Protein AF-B6BJB4-F1 (afdb_monomer)

Radius of gyration: 29.35 Å; Cα contacts (8 Å, |Δi|>4): 36; chains: 1; bounding box: 60×22×79 Å

Secondary structure (DSSP, 8-state):
--HHHHHHHHHHHHHHHHHHHHHHHHHHHHHHHHHHHHHHHS-HHHHHHHHHHHHHHHHH--HHHHHHH-HHHHHHHHHHHHHTTSS-HHHHHHHHHHHHH-

Foldseek 3Di:
DDPVVVVVVVVVVVVVCVVVVVVVVVVVVVVVVVVVVCCVVCPVVNVVVVVVLVVLCVVLPPVVCCVVCPLVSSLVVLVVCCVVVVDDPVSNVSNNVVSVVD

Nearest PDB structures (foldseek):
  4a82-assembly1_A  TM=3.622E-01  e=2.392E+00  Homo sapiens

pLDDT: mean 79.61, std 9.2, range [53.88, 91.75]

Organism: Sulfurimonas gotlandica (strain DSM 19862 / JCM 16533 / GD1) (NCBI:txid929558)

Solvent-accessible surface area (backbone atoms only — not comparable to full-atom values): 5760 Å² total; per-residue (Å²): 131,62,69,71,60,52,54,53,51,50,53,51,50,52,51,48,52,52,53,50,50,51,51,49,53,54,50,50,53,52,50,51,54,51,49,55,51,48,47,68,78,54,39,68,65,59,56,52,50,52,53,50,50,51,52,50,37,60,73,75,57,42,68,68,55,39,72,72,61,31,66,69,54,48,50,53,51,51,50,54,32,40,76,71,64,78,39,53,75,67,57,47,52,54,48,52,54,52,62,73,72,103

Structure (mmCIF, N/CA/C/O backbone):
data_AF-B6BJB4-F1
#
_entry.id   AF-B6BJB4-F1
#
loop_
_atom_site.group_PDB
_atom_site.id
_atom_site.type_symbol
_atom_site.label_atom_id
_atom_site.label_alt_id
_atom_site.label_comp_id
_atom_site.label_asym_id
_atom_site.label_entity_id
_atom_site.label_seq_id
_atom_site.pdbx_PDB_ins_code
_atom_site.Cartn_x
_atom_site.Cartn_y
_atom_site.Cartn_z
_atom_site.occupancy
_atom_site.B_iso_or_equiv
_atom_site.auth_seq_id
_atom_site.auth_comp_id
_atom_site.auth_asym_id
_atom_site.auth_atom_id
_atom_site.pdbx_PDB_model_num
ATOM 1 N N . MET A 1 1 ? 37.658 -7.430 -52.807 1.00 53.88 1 MET A N 1
ATOM 2 C CA . MET A 1 1 ? 36.533 -6.757 -52.126 1.00 53.88 1 MET A CA 1
ATOM 3 C C . MET A 1 1 ? 36.670 -5.278 -52.407 1.00 53.88 1 MET A C 1
ATOM 5 O O . MET A 1 1 ? 37.774 -4.768 -52.280 1.00 53.88 1 MET A O 1
ATOM 9 N N . ASP A 1 2 ? 35.607 -4.651 -52.899 1.00 56.00 2 ASP A N 1
ATOM 10 C CA . ASP A 1 2 ? 35.621 -3.270 -53.385 1.00 56.00 2 ASP A CA 1
ATOM 11 C C . ASP A 1 2 ? 35.777 -2.299 -52.201 1.00 56.00 2 ASP A C 1
ATOM 13 O O . ASP A 1 2 ? 34.985 -2.348 -51.257 1.00 56.00 2 ASP A O 1
ATOM 17 N N . ALA A 1 3 ? 36.819 -1.463 -52.207 1.00 58.19 3 ALA A N 1
ATOM 18 C CA . ALA A 1 3 ? 37.151 -0.570 -51.089 1.00 58.19 3 ALA A CA 1
ATOM 19 C C . ALA A 1 3 ? 36.000 0.404 -50.774 1.00 58.19 3 ALA A C 1
ATOM 21 O O . ALA A 1 3 ? 35.708 0.680 -49.612 1.00 58.19 3 ALA A O 1
ATOM 22 N N . ASN A 1 4 ? 35.262 0.806 -51.813 1.00 62.12 4 ASN A N 1
ATOM 23 C CA . ASN A 1 4 ? 34.086 1.668 -51.704 1.00 62.12 4 ASN A CA 1
ATOM 24 C C . ASN A 1 4 ? 32.917 0.997 -50.962 1.00 62.12 4 ASN A C 1
ATOM 26 O O . ASN A 1 4 ? 32.121 1.674 -50.312 1.00 62.12 4 ASN A O 1
ATOM 30 N N . ALA A 1 5 ? 32.810 -0.334 -51.032 1.00 61.97 5 ALA A N 1
ATOM 31 C CA . ALA A 1 5 ? 31.776 -1.075 -50.318 1.00 61.97 5 ALA A CA 1
ATOM 32 C C . ALA A 1 5 ? 32.094 -1.185 -48.819 1.00 61.97 5 ALA A C 1
ATOM 34 O O . ALA A 1 5 ? 31.180 -1.135 -48.000 1.00 61.97 5 ALA A O 1
ATOM 35 N N . MET A 1 6 ? 33.375 -1.289 -48.444 1.00 65.38 6 MET A N 1
ATOM 36 C CA . MET A 1 6 ? 33.772 -1.302 -47.033 1.00 65.38 6 MET A CA 1
ATOM 37 C C . MET A 1 6 ? 33.578 0.063 -46.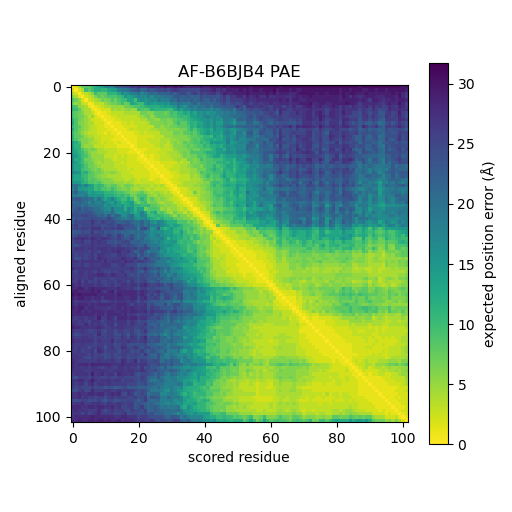367 1.00 65.38 6 MET A C 1
ATOM 39 O O . MET A 1 6 ? 32.991 0.113 -45.289 1.00 65.38 6 MET A O 1
ATOM 43 N N . ASP A 1 7 ? 33.962 1.166 -47.015 1.00 71.69 7 ASP A N 1
ATOM 44 C CA . ASP A 1 7 ? 33.753 2.518 -46.465 1.00 71.69 7 ASP A CA 1
ATOM 45 C C . ASP A 1 7 ? 32.268 2.857 -46.268 1.00 71.69 7 ASP A C 1
ATOM 47 O O . ASP A 1 7 ? 31.884 3.458 -45.260 1.00 71.69 7 ASP A O 1
ATOM 51 N N . ALA A 1 8 ? 31.401 2.423 -47.188 1.00 75.38 8 ALA A N 1
ATOM 52 C CA . ALA A 1 8 ? 29.957 2.592 -47.044 1.00 75.38 8 ALA A CA 1
ATOM 53 C C . ALA A 1 8 ? 29.404 1.836 -45.820 1.00 75.38 8 ALA A C 1
ATOM 55 O O . ALA A 1 8 ? 28.588 2.381 -45.073 1.00 75.38 8 ALA A O 1
ATOM 56 N N . VAL A 1 9 ? 29.882 0.610 -45.578 1.00 78.94 9 VAL A N 1
ATOM 57 C CA . VAL A 1 9 ? 29.488 -0.206 -44.418 1.00 78.94 9 VAL A CA 1
ATOM 58 C C . VAL A 1 9 ? 29.999 0.405 -43.111 1.00 78.94 9 VAL A C 1
ATOM 60 O O . VAL A 1 9 ? 29.244 0.483 -42.141 1.00 78.94 9 VAL A O 1
ATOM 63 N N . TYR A 1 10 ? 31.240 0.902 -43.079 1.00 81.88 10 TYR A N 1
ATOM 64 C CA . TYR A 1 10 ? 31.790 1.580 -41.901 1.00 81.88 10 TYR A CA 1
ATOM 65 C C . TYR A 1 10 ? 31.020 2.859 -41.560 1.00 81.88 10 TYR A C 1
ATOM 67 O O . TYR A 1 10 ? 30.646 3.056 -40.402 1.00 81.88 10 TYR A O 1
ATOM 75 N N . ASN A 1 11 ? 30.703 3.690 -42.554 1.00 84.12 11 ASN A N 1
ATOM 76 C CA . ASN A 1 11 ? 29.911 4.901 -42.339 1.00 84.12 11 ASN A CA 1
ATOM 77 C C . ASN A 1 11 ? 28.495 4.590 -41.833 1.00 84.12 11 ASN A C 1
ATOM 79 O O . ASN A 1 11 ? 28.004 5.260 -40.923 1.00 84.12 11 ASN A O 1
ATOM 83 N N . GLN A 1 12 ? 27.848 3.546 -42.360 1.00 80.69 12 GLN A N 1
ATOM 84 C CA . GLN A 1 12 ? 26.543 3.103 -41.864 1.00 80.69 12 GLN A CA 1
ATOM 85 C C . GLN A 1 12 ? 26.612 2.580 -40.426 1.00 80.69 12 GLN A C 1
ATOM 87 O O . GLN A 1 12 ? 25.744 2.909 -39.618 1.00 80.69 12 GLN A O 1
ATOM 92 N N . ALA A 1 13 ? 27.653 1.821 -40.078 1.00 84.62 13 ALA A N 1
ATOM 93 C CA . ALA A 1 13 ? 27.850 1.339 -38.716 1.00 84.62 13 ALA A CA 1
ATOM 94 C C . ALA A 1 13 ? 28.049 2.502 -37.731 1.00 84.62 13 ALA A C 1
ATOM 96 O O . ALA A 1 13 ? 27.401 2.540 -36.686 1.00 84.62 13 ALA A O 1
ATOM 97 N N . ILE A 1 14 ? 28.879 3.491 -38.079 1.00 86.38 14 ILE A N 1
ATOM 98 C CA . ILE A 1 14 ? 29.115 4.681 -37.247 1.00 86.38 14 ILE A CA 1
ATOM 99 C C . ILE A 1 14 ? 27.814 5.463 -37.032 1.00 86.38 14 ILE A C 1
ATOM 101 O O . ILE A 1 14 ? 27.495 5.824 -35.899 1.00 86.38 14 ILE A O 1
ATOM 105 N N . LEU A 1 15 ? 27.027 5.677 -38.091 1.00 86.50 15 LEU A N 1
ATOM 106 C CA . LEU A 1 15 ? 25.728 6.347 -37.996 1.00 86.50 15 LEU A CA 1
ATOM 107 C C . LEU A 1 15 ? 24.738 5.565 -37.126 1.00 86.50 15 LEU A C 1
ATOM 109 O O . LEU A 1 15 ? 24.024 6.168 -36.324 1.00 86.50 15 LEU A O 1
ATOM 113 N N . PHE A 1 16 ? 24.726 4.234 -37.230 1.00 87.44 16 PHE A N 1
ATOM 114 C CA . PHE A 1 16 ? 23.892 3.381 -36.388 1.00 87.44 16 PHE A CA 1
ATOM 115 C C . PHE A 1 16 ? 24.276 3.501 -34.910 1.00 87.44 16 PHE A C 1
ATOM 117 O O . PHE A 1 16 ? 23.406 3.728 -34.072 1.00 87.44 16 PHE A O 1
ATOM 124 N N . PHE A 1 17 ? 25.568 3.426 -34.579 1.00 86.94 17 PHE A N 1
ATOM 125 C CA . PHE A 1 17 ? 26.034 3.595 -33.200 1.00 86.94 17 PHE A CA 1
ATOM 126 C C . PHE A 1 17 ? 25.788 5.009 -32.665 1.00 86.94 17 PHE A C 1
ATOM 128 O O . PHE A 1 17 ? 25.434 5.157 -31.497 1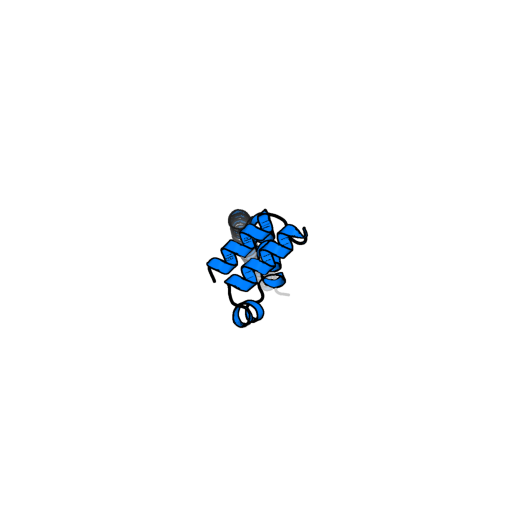.00 86.94 17 PHE A O 1
ATOM 135 N N . ALA A 1 18 ? 25.906 6.041 -33.502 1.00 88.38 18 ALA A N 1
ATOM 136 C CA . ALA A 1 18 ? 25.601 7.416 -33.115 1.00 88.38 18 ALA A CA 1
ATOM 137 C C . ALA A 1 18 ? 24.103 7.606 -32.815 1.00 88.38 18 ALA A C 1
ATOM 139 O O . ALA A 1 18 ? 23.739 8.185 -31.787 1.00 88.38 18 ALA A O 1
ATOM 140 N N . LEU A 1 19 ? 23.220 7.073 -33.665 1.00 87.19 19 LEU A N 1
ATOM 141 C CA . LEU A 1 19 ? 21.770 7.114 -33.451 1.00 87.19 19 LEU A CA 1
ATOM 142 C C . LEU A 1 19 ? 21.350 6.283 -32.237 1.00 87.19 19 LEU A C 1
ATOM 144 O O . LEU A 1 19 ? 20.559 6.736 -31.411 1.00 87.19 19 LEU A O 1
ATOM 148 N N . PHE A 1 20 ? 21.912 5.087 -32.087 1.00 87.19 20 PHE A N 1
ATOM 149 C CA . PHE A 1 20 ? 21.610 4.221 -30.956 1.00 87.19 20 PHE A CA 1
ATOM 150 C C . PHE A 1 20 ? 22.118 4.818 -29.639 1.00 87.19 20 PHE A C 1
ATOM 152 O O . PHE A 1 20 ? 21.388 4.857 -28.651 1.00 87.19 20 PHE A O 1
ATOM 159 N N . GLY A 1 21 ? 23.343 5.350 -29.628 1.00 87.88 21 GLY A N 1
ATOM 160 C CA . GLY A 1 21 ? 23.932 6.001 -28.462 1.00 87.88 21 GLY A CA 1
ATOM 161 C C . GLY A 1 21 ? 23.154 7.243 -28.031 1.00 87.88 21 GLY A C 1
ATOM 162 O O . GLY A 1 21 ? 22.873 7.411 -26.846 1.00 87.88 21 GLY A O 1
ATOM 163 N N . THR A 1 22 ? 22.731 8.084 -28.977 1.00 87.44 22 THR A N 1
ATOM 164 C CA . THR A 1 22 ? 21.917 9.272 -28.664 1.00 87.44 22 THR A CA 1
ATOM 165 C C . THR A 1 22 ? 20.536 8.895 -28.127 1.00 87.44 22 THR A C 1
ATOM 167 O O . THR A 1 22 ? 20.127 9.431 -27.096 1.00 87.44 22 THR A O 1
ATOM 170 N N . MET A 1 23 ? 19.856 7.920 -28.738 1.00 87.00 23 MET A N 1
ATOM 171 C CA . MET A 1 23 ? 18.595 7.364 -28.226 1.00 87.00 23 MET A CA 1
ATOM 172 C C . MET A 1 23 ? 18.750 6.791 -26.812 1.00 87.00 23 MET A C 1
ATOM 174 O O . MET A 1 23 ? 17.937 7.088 -25.936 1.00 87.00 23 MET A O 1
ATOM 178 N N . PHE A 1 24 ? 19.813 6.021 -26.561 1.00 87.69 24 PHE A N 1
ATOM 179 C CA . PHE A 1 24 ? 20.091 5.427 -25.254 1.00 87.69 24 PHE A CA 1
ATOM 180 C C . PHE A 1 24 ? 20.316 6.490 -24.176 1.00 87.69 24 PHE A C 1
ATOM 182 O O . PHE A 1 24 ? 19.734 6.405 -23.096 1.00 87.69 24 PHE A O 1
ATOM 189 N N . ILE A 1 25 ? 21.117 7.518 -24.469 1.00 86.25 25 ILE A N 1
ATOM 190 C CA . ILE A 1 25 ? 21.397 8.607 -23.526 1.00 86.25 25 ILE A CA 1
ATOM 191 C C . ILE A 1 25 ? 20.109 9.364 -23.188 1.00 86.25 25 ILE A C 1
ATOM 193 O O . ILE A 1 25 ? 19.806 9.576 -22.013 1.00 86.25 25 ILE A O 1
ATOM 197 N N . VAL A 1 26 ? 19.318 9.736 -24.198 1.00 84.06 26 VAL A N 1
ATOM 198 C CA . VAL A 1 26 ? 18.052 10.454 -23.993 1.00 84.06 26 VAL A CA 1
ATOM 199 C C . VAL A 1 26 ? 17.073 9.610 -23.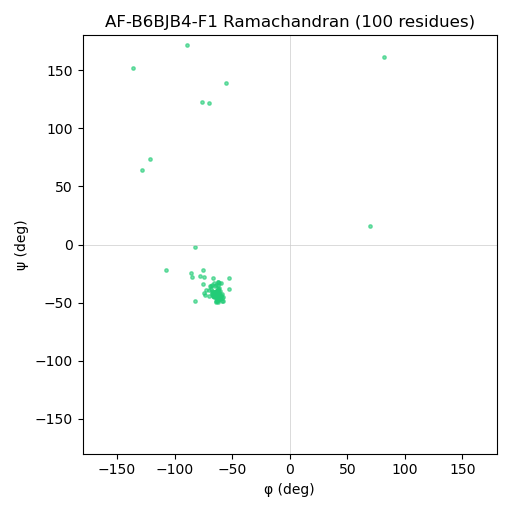174 1.00 84.06 26 VAL A C 1
ATOM 201 O O . VAL A 1 26 ? 16.522 10.102 -22.187 1.00 84.06 26 VAL A O 1
ATOM 204 N N . ALA A 1 27 ? 16.909 8.329 -23.515 1.00 83.50 27 ALA A N 1
ATOM 205 C CA . ALA A 1 27 ? 16.070 7.404 -22.759 1.00 83.50 27 ALA A CA 1
ATOM 206 C C . ALA A 1 27 ? 16.545 7.271 -21.305 1.00 83.50 27 ALA A C 1
ATOM 208 O O . ALA A 1 27 ? 15.737 7.380 -20.385 1.00 83.50 27 ALA A O 1
ATOM 209 N N . PHE A 1 28 ? 17.853 7.135 -21.076 1.00 84.44 28 PHE A N 1
ATOM 210 C CA . PHE A 1 28 ? 18.428 7.029 -19.737 1.00 84.44 28 PHE A CA 1
ATOM 211 C C . PHE A 1 28 ? 18.102 8.249 -18.866 1.00 84.44 28 PHE A C 1
ATOM 213 O O . PHE A 1 28 ? 17.665 8.094 -17.723 1.00 84.44 28 PHE A O 1
ATOM 220 N N . PHE A 1 29 ? 18.253 9.467 -19.395 1.00 82.00 29 PHE A N 1
ATOM 221 C CA . PHE A 1 29 ? 17.930 10.685 -18.647 1.00 82.00 29 PHE A CA 1
ATOM 222 C C . PHE A 1 29 ? 16.428 10.844 -18.388 1.00 82.00 29 PHE A C 1
ATOM 224 O O . PHE A 1 29 ? 16.048 11.259 -17.290 1.00 82.00 29 PHE A O 1
ATOM 231 N N . ILE A 1 30 ? 15.568 10.481 -19.346 1.00 78.44 30 ILE A N 1
ATOM 232 C CA . ILE A 1 30 ? 14.109 10.503 -19.161 1.00 78.44 30 ILE A CA 1
ATOM 233 C C . ILE A 1 30 ? 13.694 9.495 -18.083 1.00 78.44 30 ILE A C 1
ATOM 235 O O . ILE A 1 30 ? 12.991 9.865 -17.139 1.00 78.44 30 ILE A O 1
ATOM 239 N N . THR A 1 31 ? 14.170 8.251 -18.168 1.00 77.06 31 THR A N 1
ATOM 240 C CA . THR A 1 31 ? 13.870 7.197 -17.191 1.00 77.06 31 THR A CA 1
ATOM 241 C C . THR A 1 31 ? 14.378 7.570 -15.805 1.00 77.06 31 THR A C 1
ATOM 243 O O . THR A 1 31 ? 13.629 7.459 -14.839 1.00 77.06 31 THR A O 1
ATOM 246 N N . ARG A 1 32 ? 15.604 8.094 -15.688 1.00 76.00 32 ARG A N 1
ATOM 247 C CA . ARG A 1 32 ? 16.165 8.528 -14.401 1.00 76.00 32 ARG A CA 1
ATOM 248 C C . ARG A 1 32 ? 15.383 9.695 -13.796 1.00 76.00 32 ARG A C 1
ATOM 250 O O . ARG A 1 32 ? 15.085 9.677 -12.605 1.00 76.00 32 ARG A O 1
ATOM 257 N N . LYS A 1 33 ? 15.000 10.691 -14.603 1.00 73.25 33 LYS A N 1
ATOM 258 C CA . LYS A 1 33 ? 14.171 11.821 -14.150 1.00 73.25 33 LYS A CA 1
ATOM 259 C C . LYS A 1 33 ? 12.790 11.351 -13.690 1.00 73.25 33 LYS A C 1
ATOM 261 O O . LYS A 1 33 ? 12.298 11.823 -12.668 1.00 73.25 33 LYS A O 1
ATOM 266 N N . SER A 1 34 ? 12.180 10.418 -14.419 1.00 65.50 34 SER A N 1
ATOM 267 C CA . SER A 1 34 ? 10.875 9.862 -14.063 1.00 65.50 34 SER A CA 1
ATOM 268 C C . SER A 1 34 ? 10.933 8.978 -12.817 1.00 65.50 34 SER A C 1
ATOM 270 O O . SER A 1 34 ? 10.027 9.055 -11.995 1.00 65.50 34 SER A O 1
ATOM 272 N N . ALA A 1 35 ? 11.983 8.169 -12.654 1.00 64.19 35 ALA A N 1
ATOM 273 C CA . ALA A 1 35 ? 12.180 7.332 -11.473 1.00 64.19 35 ALA A CA 1
ATOM 274 C C . ALA A 1 35 ? 12.369 8.190 -10.215 1.00 64.19 35 ALA A C 1
ATOM 276 O O . ALA A 1 35 ? 11.670 7.983 -9.229 1.00 64.19 35 ALA A O 1
ATOM 277 N N . ASN A 1 36 ? 13.209 9.229 -10.289 1.00 68.06 36 ASN A N 1
ATOM 278 C CA . ASN A 1 36 ? 13.395 10.172 -9.184 1.00 68.06 36 ASN A CA 1
ATOM 279 C C . ASN A 1 36 ? 12.089 10.893 -8.817 1.00 68.06 36 ASN A C 1
ATOM 281 O O . ASN A 1 36 ? 11.798 11.086 -7.639 1.00 68.06 36 ASN A O 1
ATOM 285 N N . LYS A 1 37 ? 11.285 11.283 -9.816 1.00 65.88 37 LYS A N 1
ATOM 286 C CA . LYS A 1 37 ? 9.974 11.903 -9.580 1.00 65.88 37 LYS A CA 1
ATOM 287 C C . LYS A 1 37 ? 9.003 10.923 -8.909 1.00 65.88 37 LYS A C 1
ATOM 289 O O . LYS A 1 37 ? 8.319 11.303 -7.968 1.00 65.88 37 LYS A O 1
ATOM 294 N N . PHE A 1 38 ? 8.992 9.662 -9.338 1.00 61.25 38 PHE A N 1
ATOM 295 C CA . PHE A 1 38 ? 8.150 8.622 -8.748 1.00 61.25 38 PHE A CA 1
ATOM 296 C C . PHE A 1 38 ? 8.543 8.291 -7.301 1.00 61.25 38 PHE A C 1
ATOM 298 O O . PHE A 1 38 ? 7.664 8.177 -6.450 1.00 61.25 38 PHE A O 1
ATOM 305 N N . GLU A 1 39 ? 9.839 8.174 -7.000 1.00 61.34 39 GLU A N 1
ATOM 306 C CA . GLU A 1 39 ? 10.331 7.957 -5.631 1.00 61.34 39 GLU A CA 1
ATOM 307 C C . GLU A 1 39 ? 10.012 9.134 -4.705 1.00 61.34 39 GLU A C 1
ATOM 309 O O . GLU A 1 39 ? 9.700 8.925 -3.532 1.00 61.34 39 GLU A O 1
ATOM 314 N N . HIS A 1 40 ? 10.044 10.361 -5.231 1.00 63.44 40 HIS A N 1
ATOM 315 C CA . HIS A 1 40 ? 9.703 11.558 -4.470 1.00 63.44 40 HIS A CA 1
ATOM 316 C C . HIS A 1 40 ? 8.196 11.685 -4.201 1.00 63.44 40 HIS A C 1
ATOM 318 O O . HIS A 1 40 ? 7.801 12.072 -3.105 1.00 63.44 40 HIS A O 1
ATOM 324 N N . GLU A 1 41 ? 7.351 11.335 -5.174 1.00 63.97 41 GLU A N 1
ATOM 325 C CA . GLU A 1 41 ? 5.887 11.379 -5.033 1.00 63.97 41 GLU A CA 1
ATOM 326 C C . GLU A 1 41 ? 5.328 10.184 -4.242 1.00 63.97 41 GLU A C 1
ATOM 328 O O . GLU A 1 41 ? 4.287 10.301 -3.599 1.00 63.97 41 GLU A O 1
ATOM 333 N N . ASN A 1 42 ? 6.013 9.036 -4.258 1.00 62.22 42 ASN A N 1
ATOM 334 C CA . ASN A 1 42 ? 5.600 7.812 -3.567 1.00 62.22 42 ASN A CA 1
ATOM 335 C C . ASN A 1 42 ? 6.727 7.257 -2.683 1.00 62.22 42 ASN A C 1
ATOM 337 O O . ASN A 1 42 ? 7.213 6.144 -2.933 1.00 62.22 42 ASN A O 1
ATOM 341 N N . PRO A 1 43 ? 7.144 7.992 -1.635 1.00 69.12 43 PRO A N 1
ATOM 342 C CA . PRO A 1 43 ? 8.191 7.532 -0.741 1.00 69.12 43 PRO A CA 1
ATOM 343 C C . PRO A 1 43 ? 7.830 6.160 -0.166 1.00 69.12 43 PRO A C 1
ATOM 345 O O . PRO A 1 43 ? 6.678 5.875 0.182 1.00 69.12 43 PRO A O 1
ATOM 348 N N . LEU A 1 44 ? 8.834 5.283 -0.079 1.00 67.50 44 LEU A N 1
ATOM 349 C CA . LEU A 1 44 ? 8.676 3.884 0.334 1.00 67.50 44 LEU A CA 1
ATOM 350 C C . LEU A 1 44 ? 7.937 3.735 1.670 1.00 67.50 44 LEU A C 1
ATOM 352 O O . LEU A 1 44 ? 7.250 2.738 1.884 1.00 67.50 44 LEU A O 1
ATOM 356 N N . GLU A 1 45 ? 8.048 4.724 2.553 1.00 69.38 45 GLU A N 1
ATOM 357 C CA . GLU A 1 45 ? 7.353 4.753 3.838 1.00 69.38 45 GLU A CA 1
ATOM 358 C C . GLU A 1 45 ? 5.834 4.859 3.693 1.00 69.38 45 GLU A C 1
ATOM 360 O O . GLU A 1 45 ? 5.116 4.119 4.361 1.00 69.38 45 GLU A O 1
ATOM 365 N N . ILE A 1 46 ? 5.333 5.679 2.761 1.00 68.50 46 ILE A N 1
ATOM 366 C CA . ILE A 1 46 ? 3.891 5.797 2.496 1.00 68.50 46 ILE A CA 1
ATOM 367 C C . ILE A 1 46 ? 3.361 4.486 1.915 1.00 68.50 46 ILE A C 1
ATOM 369 O O . ILE A 1 46 ? 2.310 4.002 2.330 1.00 68.50 46 ILE A O 1
ATOM 373 N N . ARG A 1 47 ? 4.119 3.850 1.013 1.00 67.12 47 ARG A N 1
ATOM 374 C CA . ARG A 1 47 ? 3.745 2.546 0.438 1.00 67.12 47 ARG A CA 1
ATOM 375 C C . ARG A 1 47 ? 3.722 1.442 1.497 1.00 67.12 47 ARG A C 1
ATOM 377 O O . ARG A 1 47 ? 2.798 0.633 1.518 1.00 67.12 47 ARG A O 1
ATOM 384 N N . LYS A 1 48 ? 4.702 1.423 2.407 1.00 74.69 48 LYS A N 1
ATOM 385 C CA . LYS A 1 48 ? 4.740 0.486 3.543 1.00 74.69 48 LYS A CA 1
ATOM 386 C C . LYS A 1 48 ? 3.597 0.736 4.526 1.00 74.69 48 LYS A C 1
ATOM 388 O O . LYS A 1 48 ? 2.975 -0.223 4.978 1.00 74.69 48 LYS A O 1
ATOM 393 N N . ALA A 1 49 ? 3.294 1.996 4.832 1.00 74.75 49 ALA A N 1
ATOM 394 C CA . ALA A 1 49 ? 2.186 2.366 5.706 1.00 74.75 49 ALA A CA 1
ATOM 395 C C . ALA A 1 49 ? 0.829 1.977 5.097 1.00 74.75 49 ALA A C 1
ATOM 397 O O . ALA A 1 49 ? -0.007 1.399 5.791 1.00 74.75 49 ALA A O 1
ATOM 398 N N . ALA A 1 50 ? 0.638 2.206 3.794 1.00 76.38 50 ALA A N 1
ATOM 399 C CA . ALA A 1 50 ? -0.557 1.792 3.063 1.00 76.38 50 ALA A CA 1
ATOM 400 C C . ALA A 1 50 ? -0.722 0.265 3.064 1.00 76.38 50 ALA A C 1
ATOM 402 O O . ALA A 1 50 ? -1.783 -0.226 3.441 1.00 76.38 50 ALA A O 1
ATOM 403 N N . ALA A 1 51 ? 0.341 -0.486 2.760 1.00 81.12 51 ALA A N 1
ATOM 404 C CA . ALA A 1 51 ? 0.315 -1.948 2.803 1.00 81.12 51 ALA A CA 1
ATOM 405 C C . ALA A 1 51 ? 0.030 -2.486 4.218 1.00 81.12 51 ALA A C 1
ATOM 407 O O . ALA A 1 51 ? -0.717 -3.450 4.386 1.00 81.12 51 ALA A O 1
ATOM 408 N N . LYS A 1 52 ? 0.586 -1.849 5.260 1.00 80.88 52 LYS A N 1
ATOM 409 C CA . LYS A 1 52 ? 0.299 -2.208 6.657 1.00 80.88 52 LYS A CA 1
ATOM 410 C C . LYS A 1 52 ? -1.168 -1.947 7.003 1.00 80.88 52 LYS A C 1
ATOM 412 O O . LYS A 1 52 ? -1.803 -2.813 7.601 1.00 80.88 52 LYS A O 1
ATOM 417 N N . LYS A 1 53 ? -1.715 -0.795 6.599 1.00 80.38 53 LYS A N 1
ATOM 418 C CA . LYS A 1 53 ? -3.131 -0.450 6.787 1.00 80.38 53 LYS A CA 1
ATOM 419 C C . LYS A 1 53 ? -4.046 -1.443 6.073 1.00 80.38 53 LYS A C 1
ATOM 421 O O . LYS A 1 53 ? -4.984 -1.943 6.681 1.00 80.38 53 LYS A O 1
ATOM 426 N N . GLU A 1 54 ? -3.759 -1.767 4.820 1.00 82.56 54 GLU A N 1
ATOM 427 C CA . GLU A 1 54 ? -4.547 -2.713 4.027 1.00 82.56 54 GLU A CA 1
ATOM 428 C C . GLU A 1 54 ? -4.524 -4.126 4.628 1.00 82.56 54 GLU A C 1
ATOM 430 O O . GLU A 1 54 ? -5.566 -4.774 4.757 1.00 82.56 54 GLU A O 1
ATOM 435 N N . LYS A 1 55 ? -3.357 -4.582 5.098 1.00 85.31 55 LYS A N 1
ATOM 436 C CA . LYS A 1 55 ? -3.233 -5.856 5.817 1.00 85.31 55 LYS A CA 1
ATOM 437 C C . LYS A 1 55 ? -4.037 -5.858 7.119 1.00 85.31 55 LYS A C 1
ATOM 439 O O . LYS A 1 55 ? -4.703 -6.842 7.427 1.00 85.31 55 LYS A O 1
ATOM 444 N N . LEU A 1 56 ? -3.996 -4.765 7.877 1.00 84.88 56 LEU A N 1
ATOM 445 C CA . LEU A 1 56 ? -4.749 -4.627 9.122 1.00 84.88 56 LEU A CA 1
ATOM 446 C C . LEU A 1 56 ? -6.264 -4.683 8.857 1.00 84.88 56 LEU A C 1
ATOM 448 O O . LEU A 1 56 ? -6.976 -5.458 9.491 1.00 84.88 56 LEU A O 1
ATOM 452 N N . VAL A 1 57 ? -6.743 -3.916 7.874 1.00 84.00 57 VAL A N 1
ATOM 453 C CA . VAL A 1 57 ? -8.159 -3.881 7.478 1.00 84.00 57 VAL A CA 1
ATOM 454 C C . VAL A 1 57 ? -8.610 -5.247 6.972 1.00 84.00 57 VAL A C 1
ATOM 456 O O . VAL A 1 57 ? -9.591 -5.771 7.472 1.00 84.00 57 VAL A O 1
ATOM 459 N N . SER A 1 58 ? -7.879 -5.890 6.064 1.00 83.75 58 SER A N 1
ATOM 460 C CA . SER A 1 58 ? -8.261 -7.225 5.569 1.00 83.75 58 SER A CA 1
ATOM 461 C C . SER A 1 58 ? -8.272 -8.305 6.659 1.00 83.75 58 SER A C 1
ATOM 463 O O . SER A 1 58 ? -9.100 -9.212 6.609 1.00 83.75 58 SER A O 1
ATOM 465 N N . THR A 1 59 ? -7.399 -8.196 7.665 1.00 83.31 59 THR A N 1
ATOM 466 C CA . THR A 1 59 ? -7.331 -9.158 8.778 1.00 83.31 59 THR A CA 1
ATOM 467 C C . THR A 1 59 ? -8.494 -8.990 9.757 1.00 83.31 59 THR A C 1
ATOM 469 O O . THR A 1 59 ? -9.054 -9.981 10.226 1.00 83.31 59 THR A O 1
ATOM 472 N N . PHE A 1 60 ? -8.857 -7.748 10.091 1.00 81.88 60 PHE A N 1
ATOM 473 C CA . PHE A 1 60 ? -9.806 -7.463 11.174 1.00 81.88 60 PHE A CA 1
ATOM 474 C C . PHE A 1 60 ? -11.188 -6.995 10.706 1.00 81.88 60 PHE A C 1
ATOM 476 O O . PHE A 1 60 ? -12.154 -7.130 11.451 1.00 81.88 60 PHE A O 1
ATOM 483 N N . LEU A 1 61 ? -11.292 -6.476 9.486 1.00 82.19 61 LEU A N 1
ATOM 484 C CA . LEU A 1 61 ? -12.502 -5.944 8.863 1.00 82.19 61 LEU A CA 1
ATOM 485 C C . LEU A 1 61 ? -12.794 -6.710 7.573 1.00 82.19 61 LEU A C 1
ATOM 487 O O . LEU A 1 61 ? -12.620 -6.221 6.457 1.00 82.19 61 LEU A O 1
ATOM 491 N N . ASN A 1 62 ? -13.264 -7.942 7.737 1.00 80.12 62 ASN A N 1
ATOM 492 C CA . ASN A 1 62 ? -13.762 -8.725 6.617 1.00 80.12 62 ASN A CA 1
ATOM 493 C C . ASN A 1 62 ? -15.156 -8.213 6.215 1.00 80.12 62 ASN A C 1
ATOM 495 O O . ASN A 1 62 ? -16.085 -8.217 7.023 1.00 80.12 62 ASN A O 1
ATOM 499 N N . VAL A 1 63 ? -15.309 -7.805 4.953 1.00 78.00 63 VAL A N 1
ATOM 500 C CA . VAL A 1 63 ? -16.565 -7.282 4.384 1.00 78.00 63 VAL A CA 1
ATOM 501 C C . VAL A 1 63 ? -17.741 -8.233 4.616 1.00 78.00 63 VAL A C 1
ATOM 503 O O . VAL A 1 63 ? -18.848 -7.786 4.914 1.00 78.00 63 VAL A O 1
ATOM 506 N N . SER A 1 64 ? -17.514 -9.543 4.519 1.00 75.69 64 SER A N 1
ATOM 507 C CA . SER A 1 64 ? -18.543 -10.555 4.766 1.00 75.69 64 SER A CA 1
ATOM 508 C C . SER A 1 64 ? -18.977 -10.556 6.231 1.00 75.69 64 SER A C 1
ATOM 510 O O . SER A 1 64 ? -20.170 -10.544 6.518 1.00 75.69 64 SER A O 1
ATOM 512 N N . THR A 1 65 ? -18.018 -10.490 7.156 1.00 71.44 65 THR A N 1
ATOM 513 C CA . THR A 1 65 ? -18.276 -10.409 8.600 1.00 71.44 65 THR A CA 1
ATOM 514 C C . THR A 1 65 ? -19.053 -9.142 8.947 1.00 71.44 65 THR A C 1
ATOM 516 O O . THR A 1 65 ? -20.046 -9.225 9.658 1.00 71.4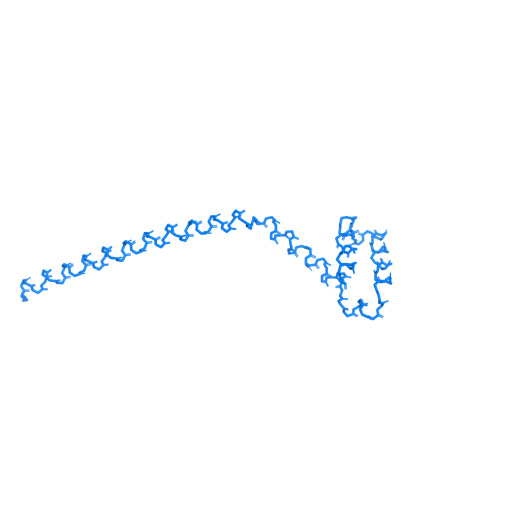4 65 THR A O 1
ATOM 519 N N . ILE A 1 66 ? -18.682 -7.993 8.371 1.00 80.50 66 ILE A N 1
ATOM 520 C CA . ILE A 1 66 ? -19.387 -6.717 8.580 1.00 80.50 66 ILE A CA 1
ATOM 521 C C . ILE A 1 66 ? -20.826 -6.787 8.056 1.00 80.50 66 ILE A C 1
ATOM 523 O O . ILE A 1 66 ? -21.735 -6.280 8.707 1.00 80.50 66 ILE A O 1
ATOM 527 N N . LYS A 1 67 ? -21.061 -7.431 6.905 1.00 79.00 67 LYS A N 1
ATOM 528 C CA . LYS A 1 67 ? -22.417 -7.628 6.362 1.00 79.00 67 LYS A CA 1
ATOM 529 C C . LYS A 1 67 ? -23.282 -8.544 7.232 1.00 79.00 67 LYS A C 1
ATOM 531 O O . LYS A 1 67 ? -24.489 -8.346 7.274 1.00 79.00 67 LYS A O 1
ATOM 536 N N . ILE A 1 68 ? -22.679 -9.534 7.894 1.00 78.12 68 ILE A N 1
ATOM 537 C CA . ILE A 1 68 ? -23.391 -10.514 8.729 1.00 78.12 68 ILE A CA 1
ATOM 538 C C . ILE A 1 68 ? -23.665 -9.960 10.134 1.00 78.12 68 ILE A C 1
ATOM 540 O O . ILE A 1 68 ? -24.786 -10.056 10.620 1.00 78.12 68 ILE A O 1
ATOM 544 N N . LEU A 1 69 ? -22.651 -9.391 10.792 1.00 80.06 69 LEU A N 1
ATOM 545 C CA . LEU A 1 69 ? -22.738 -8.883 12.168 1.00 80.06 69 LEU A CA 1
ATOM 546 C C . LEU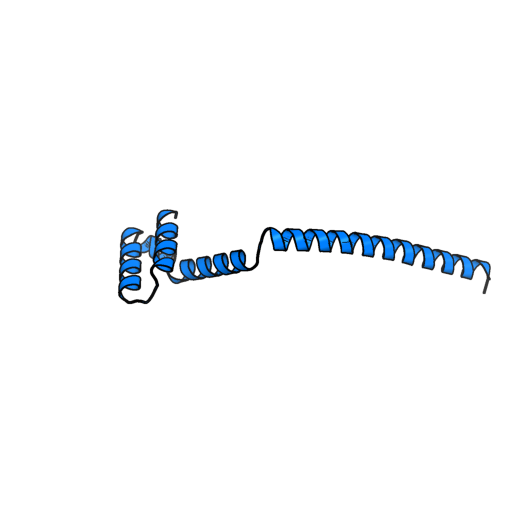 A 1 69 ? -23.260 -7.444 12.250 1.00 80.06 69 LEU A C 1
ATOM 548 O O . LEU A 1 69 ? -23.791 -7.03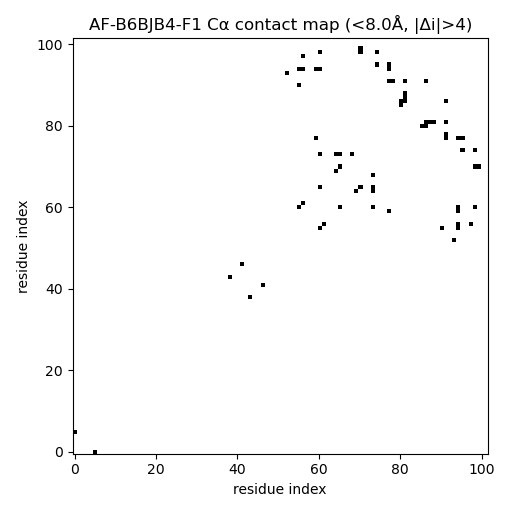8 13.280 1.00 80.06 69 LEU A O 1
ATOM 552 N N . GLY A 1 70 ? -23.108 -6.665 11.182 1.00 82.50 70 GLY A N 1
ATOM 553 C CA . GLY A 1 70 ? -23.347 -5.228 11.200 1.00 82.50 70 GLY A CA 1
ATOM 554 C C . GLY A 1 70 ? -22.153 -4.438 11.746 1.00 82.50 70 GLY A C 1
ATOM 555 O O . GLY A 1 70 ? -21.251 -4.964 12.411 1.00 82.50 70 GLY A O 1
ATOM 556 N N . LYS A 1 71 ? -22.142 -3.134 11.445 1.00 84.81 71 LYS A N 1
ATOM 557 C CA . LYS A 1 71 ? -21.045 -2.223 11.812 1.00 84.81 71 LYS A CA 1
ATOM 558 C C . LYS A 1 71 ? -20.881 -2.109 13.330 1.00 84.81 71 LYS A C 1
ATOM 560 O O . LYS A 1 71 ? -19.760 -2.197 13.819 1.00 84.81 71 LYS A O 1
ATOM 565 N N . ASP A 1 72 ? -21.978 -2.017 14.077 1.00 84.81 72 ASP A N 1
ATOM 566 C CA . ASP A 1 72 ? -21.938 -1.809 15.531 1.00 84.81 72 ASP A CA 1
ATOM 567 C C . ASP A 1 72 ? -21.374 -3.017 16.290 1.00 84.81 72 ASP A C 1
ATOM 569 O O . ASP A 1 72 ? -20.529 -2.865 17.174 1.00 84.81 72 ASP A O 1
ATOM 573 N N . ALA A 1 73 ? -21.775 -4.234 15.911 1.00 85.38 73 ALA A N 1
ATOM 574 C CA . ALA A 1 73 ? -21.249 -5.454 16.521 1.00 85.38 73 ALA A CA 1
ATOM 575 C C . ALA A 1 73 ? -19.773 -5.683 16.157 1.00 85.38 73 ALA A C 1
ATOM 577 O O . ALA A 1 73 ? -18.985 -6.108 17.003 1.00 85.38 73 ALA A O 1
ATOM 578 N N . THR A 1 74 ? -19.374 -5.334 14.928 1.00 86.31 74 THR A N 1
ATOM 579 C CA . THR A 1 74 ? -17.965 -5.382 14.508 1.00 86.31 74 THR A CA 1
ATOM 580 C C . THR A 1 74 ? -17.120 -4.387 15.311 1.00 86.31 74 THR A C 1
ATOM 582 O O . THR A 1 74 ? -16.013 -4.713 15.736 1.00 86.31 74 THR A O 1
ATOM 585 N N . LEU A 1 75 ? -17.649 -3.189 15.582 1.00 87.44 75 LEU A N 1
ATOM 586 C CA . LEU A 1 75 ? -16.973 -2.178 16.393 1.00 87.44 75 LEU A CA 1
ATOM 587 C C . LEU A 1 75 ? -16.784 -2.654 17.841 1.00 87.44 75 LEU A C 1
ATOM 589 O O . LEU A 1 75 ? -15.683 -2.546 18.373 1.00 87.44 75 LEU A O 1
ATOM 593 N N . GLN A 1 76 ? -17.80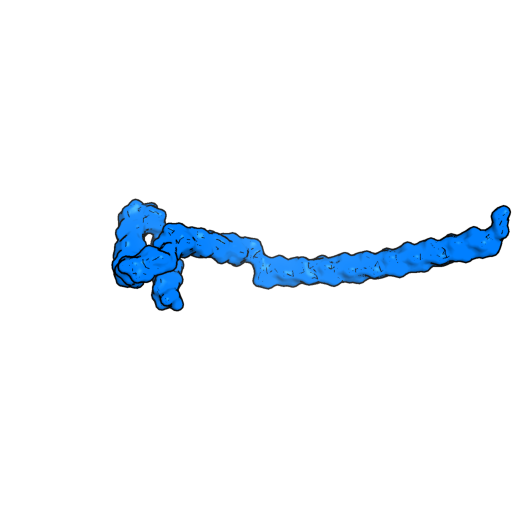3 -3.276 18.441 1.00 88.81 76 GLN A N 1
ATOM 594 C CA . GLN A 1 76 ? -17.671 -3.899 19.764 1.00 88.81 76 GLN A CA 1
ATOM 595 C C . GLN A 1 76 ? -16.626 -5.024 19.788 1.00 88.81 76 GLN A C 1
ATOM 597 O O . GLN A 1 76 ? -15.896 -5.172 20.770 1.00 88.81 76 GLN A O 1
ATOM 602 N N . GLU A 1 77 ? -16.526 -5.825 18.724 1.00 86.19 77 GLU A N 1
ATOM 603 C CA . GLU A 1 77 ? -15.493 -6.857 18.616 1.00 86.19 77 GLU A CA 1
ATOM 604 C C . GLU A 1 77 ? -14.087 -6.242 18.540 1.00 86.19 77 GLU A C 1
ATOM 606 O O . GLU A 1 77 ? -13.166 -6.731 19.198 1.00 86.19 77 GLU A O 1
ATOM 611 N N . LEU A 1 78 ? -13.921 -5.144 17.796 1.00 88.94 78 LEU A N 1
ATOM 612 C CA . LEU A 1 78 ? -12.668 -4.390 17.756 1.00 88.94 78 LEU A CA 1
ATOM 613 C C . LEU A 1 78 ? -12.306 -3.815 19.128 1.00 88.94 78 LEU A C 1
ATOM 615 O O . LEU A 1 78 ? -11.150 -3.928 19.532 1.00 88.94 78 LEU A O 1
ATOM 619 N N . THR A 1 79 ? -13.270 -3.269 19.877 1.00 89.31 79 THR A N 1
ATOM 620 C CA . THR A 1 79 ? -13.029 -2.779 21.244 1.00 89.31 79 THR A CA 1
ATOM 621 C C . THR A 1 79 ? -12.551 -3.914 22.148 1.00 89.31 79 THR A C 1
ATOM 623 O O . THR A 1 79 ? -11.529 -3.785 22.811 1.00 89.31 79 THR A O 1
ATOM 626 N N . ARG A 1 80 ? -13.186 -5.092 22.085 1.00 91.00 80 ARG A N 1
ATOM 627 C CA . ARG A 1 80 ? -12.723 -6.269 22.843 1.00 91.00 80 ARG A CA 1
ATOM 628 C C . ARG A 1 80 ? -11.320 -6.723 22.438 1.00 91.00 80 ARG A C 1
ATOM 630 O O . ARG A 1 80 ? -10.580 -7.229 23.278 1.00 91.00 80 ARG A O 1
ATOM 637 N N . LYS A 1 81 ? -10.951 -6.598 21.159 1.00 87.12 81 LYS A N 1
ATOM 638 C CA . LYS A 1 81 ? -9.594 -6.912 20.680 1.00 87.12 81 LYS A CA 1
ATOM 639 C C . LYS A 1 81 ? -8.566 -5.908 21.207 1.00 87.12 81 LYS A C 1
ATOM 641 O O . LYS A 1 81 ? -7.462 -6.333 21.539 1.00 87.12 81 LYS A O 1
ATOM 646 N N . LEU A 1 82 ? -8.933 -4.631 21.331 1.00 89.00 82 LEU A N 1
ATOM 647 C CA . LEU A 1 82 ? -8.109 -3.605 21.974 1.00 89.00 82 LEU A CA 1
ATOM 648 C C . LEU A 1 82 ? -7.911 -3.918 23.464 1.00 89.00 82 LEU A C 1
ATOM 650 O O . LEU A 1 82 ? -6.775 -3.981 23.925 1.00 89.00 82 LEU A O 1
ATOM 654 N N . ASP A 1 83 ? -8.992 -4.221 24.187 1.00 90.31 83 ASP A N 1
ATOM 655 C CA . ASP A 1 83 ? -8.945 -4.529 25.625 1.00 90.31 83 ASP A CA 1
ATOM 656 C C . ASP A 1 83 ? -8.108 -5.780 25.934 1.00 90.31 83 ASP A C 1
ATOM 658 O O . ASP A 1 83 ? -7.457 -5.876 26.973 1.00 90.31 83 ASP A O 1
ATOM 662 N N . ARG A 1 84 ? -8.099 -6.753 25.015 1.00 91.75 84 ARG A N 1
ATOM 663 C CA . ARG A 1 84 ? -7.287 -7.978 25.110 1.00 91.75 84 ARG A CA 1
ATOM 664 C C . ARG A 1 84 ? -5.838 -7.794 24.648 1.00 91.75 84 ARG A C 1
ATOM 666 O O . ARG A 1 84 ? -5.080 -8.760 24.680 1.00 91.75 84 ARG A O 1
ATOM 673 N N . GLY A 1 85 ? -5.462 -6.605 24.176 1.00 84.56 85 GLY A N 1
ATOM 674 C CA . GLY A 1 85 ? -4.130 -6.322 23.639 1.00 84.56 85 GLY A CA 1
ATOM 675 C C . GLY A 1 85 ? -3.823 -7.009 22.303 1.00 84.56 85 GLY A C 1
ATOM 676 O O . GLY A 1 85 ? -2.661 -7.096 21.917 1.00 84.56 85 GLY A O 1
ATOM 677 N N . ALA A 1 86 ? -4.839 -7.509 21.590 1.00 85.81 86 ALA A N 1
ATOM 678 C CA . ALA A 1 86 ? -4.669 -8.133 20.274 1.00 85.81 86 ALA A CA 1
ATOM 679 C C . ALA A 1 86 ? -4.423 -7.100 19.158 1.00 85.81 86 ALA A C 1
ATOM 681 O O . ALA A 1 86 ? -3.879 -7.447 18.112 1.00 85.81 86 ALA A O 1
ATOM 682 N N . ILE A 1 87 ? -4.835 -5.851 19.387 1.00 87.12 87 ILE A N 1
ATOM 683 C CA . ILE A 1 87 ? -4.542 -4.678 18.556 1.00 87.12 87 ILE A CA 1
ATOM 684 C C . ILE A 1 87 ? -4.156 -3.511 19.465 1.00 87.12 87 ILE A C 1
ATOM 686 O O . ILE A 1 87 ? -4.612 -3.441 20.608 1.00 87.12 87 ILE A O 1
ATOM 690 N N . ASN A 1 88 ? -3.333 -2.588 18.971 1.00 89.19 88 ASN A N 1
ATOM 691 C CA . ASN A 1 88 ? -2.986 -1.375 19.718 1.00 89.19 88 ASN A CA 1
ATOM 692 C C . ASN A 1 88 ? -3.970 -0.217 19.445 1.00 89.19 88 ASN A C 1
ATOM 694 O O . ASN A 1 88 ? -4.821 -0.281 18.556 1.00 89.19 88 ASN A O 1
ATOM 698 N N . THR A 1 89 ? -3.843 0.873 20.204 1.00 87.81 89 THR A N 1
ATOM 699 C CA . THR A 1 89 ? -4.734 2.041 20.108 1.00 87.81 89 THR A CA 1
ATOM 700 C C . THR A 1 89 ? -4.695 2.724 18.736 1.00 87.81 89 THR A C 1
ATOM 702 O O . THR A 1 89 ? -5.713 3.249 18.285 1.00 87.81 89 THR A O 1
ATOM 705 N N . GLU A 1 90 ? -3.548 2.737 18.054 1.00 84.75 90 GLU A N 1
ATOM 706 C CA . GLU A 1 90 ? -3.438 3.336 16.717 1.00 84.75 90 GLU A CA 1
ATOM 707 C C . GLU A 1 90 ? -4.112 2.469 15.651 1.00 84.75 90 GLU A C 1
ATOM 709 O O . GLU A 1 90 ? -4.871 2.968 14.821 1.00 84.75 90 GLU A O 1
ATOM 714 N N . GLU A 1 91 ? -3.895 1.158 15.715 1.00 84.50 91 GLU A N 1
ATOM 715 C CA . GLU A 1 91 ? -4.538 0.161 14.864 1.00 84.50 91 GLU A CA 1
ATOM 716 C C . GLU A 1 91 ? -6.056 0.192 15.038 1.00 84.50 91 GLU A C 1
ATOM 718 O O . GLU A 1 91 ? -6.784 0.213 14.045 1.00 84.50 91 GLU A O 1
ATOM 723 N N . TYR A 1 92 ? -6.540 0.295 16.279 1.00 88.94 92 TYR A N 1
ATOM 724 C CA . TYR A 1 92 ? -7.962 0.461 16.560 1.00 88.94 92 TYR A CA 1
ATOM 725 C C . TYR A 1 92 ? -8.538 1.711 15.886 1.00 88.94 92 TYR A C 1
ATOM 727 O O . TYR A 1 92 ? -9.547 1.609 15.193 1.00 88.94 92 TYR A O 1
ATOM 735 N N . LYS A 1 93 ? -7.882 2.875 16.010 1.00 88.50 93 LYS A N 1
ATOM 736 C CA . LYS A 1 93 ? -8.341 4.118 15.362 1.00 88.50 93 LYS A CA 1
ATOM 737 C C . LYS A 1 93 ? -8.432 3.975 13.843 1.00 88.50 93 LYS A C 1
ATOM 739 O O . LYS A 1 93 ? -9.403 4.429 13.243 1.00 88.50 93 LYS A O 1
ATOM 744 N N . ILE A 1 94 ? -7.443 3.333 13.217 1.00 85.56 94 ILE A N 1
ATOM 745 C CA . ILE A 1 94 ? -7.437 3.087 11.768 1.00 85.56 94 ILE A CA 1
ATOM 746 C C . ILE A 1 94 ? -8.615 2.191 11.368 1.00 85.56 94 ILE A C 1
ATOM 748 O O . ILE A 1 94 ? -9.300 2.478 10.382 1.00 85.56 94 ILE A O 1
ATOM 752 N N . LEU A 1 95 ? -8.858 1.116 12.119 1.00 87.31 95 LEU A N 1
ATOM 753 C CA . LEU A 1 95 ? -9.948 0.178 11.856 1.00 87.31 95 LEU A CA 1
ATOM 754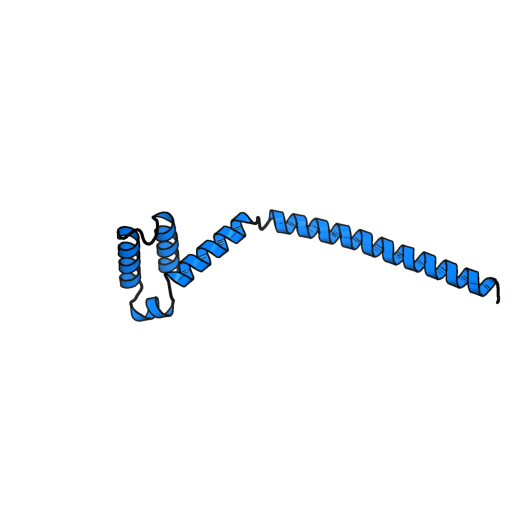 C C . LEU A 1 95 ? -11.315 0.835 12.077 1.00 87.31 95 LEU A C 1
ATOM 756 O O . LEU A 1 95 ? -12.185 0.732 11.219 1.00 87.31 95 LEU A O 1
ATOM 760 N N . GLU A 1 96 ? -11.484 1.593 13.157 1.00 89.38 96 GLU A N 1
ATOM 761 C CA . GLU A 1 96 ? -12.705 2.346 13.442 1.00 89.38 96 GLU A CA 1
ATOM 762 C C . GLU A 1 96 ? -13.025 3.354 12.329 1.00 89.38 96 GLU A C 1
ATOM 764 O O . GLU A 1 96 ? -14.147 3.384 11.820 1.00 89.38 96 GLU A O 1
ATOM 769 N N . GLN A 1 97 ? -12.040 4.155 11.912 1.00 87.25 97 GLN A N 1
ATOM 770 C CA . GLN A 1 97 ? -12.212 5.113 10.817 1.00 87.25 97 GLN A CA 1
ATOM 771 C C . GLN A 1 97 ? -12.572 4.413 9.506 1.00 87.25 97 GLN A C 1
ATOM 773 O O . GLN A 1 97 ? -13.439 4.883 8.773 1.00 87.25 97 GLN A O 1
ATOM 778 N N . THR A 1 98 ? -11.933 3.278 9.218 1.00 84.56 98 THR A N 1
ATOM 779 C CA . THR A 1 98 ? -12.197 2.513 7.993 1.00 84.56 98 THR A CA 1
ATOM 780 C C . THR A 1 98 ? -13.603 1.910 8.006 1.00 84.56 98 THR A C 1
ATOM 782 O O . THR A 1 98 ? -14.299 1.965 6.996 1.00 84.56 98 THR A O 1
ATOM 785 N N . LEU A 1 99 ? -14.05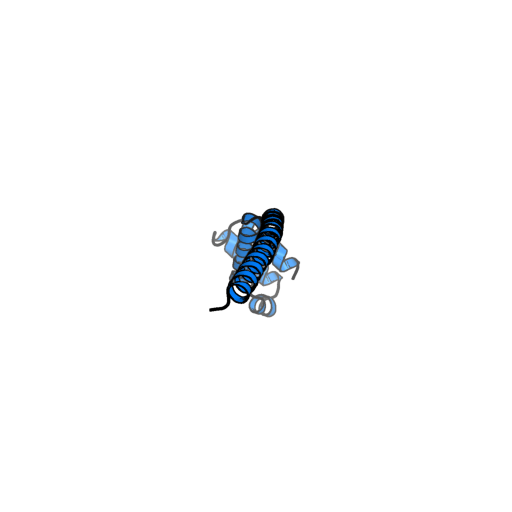7 1.396 9.152 1.00 85.88 99 LEU A N 1
ATOM 786 C CA . LEU A 1 99 ? -15.394 0.823 9.311 1.00 85.88 99 LEU A CA 1
ATOM 787 C C . LEU A 1 99 ? -16.509 1.876 9.210 1.00 85.88 99 LEU A C 1
ATOM 789 O O . LEU A 1 99 ? -17.579 1.574 8.688 1.00 85.88 99 LEU A O 1
ATOM 793 N N . LYS A 1 100 ? -16.262 3.099 9.697 1.00 83.44 100 LYS A N 1
ATOM 794 C CA . LYS A 1 100 ? -17.199 4.232 9.597 1.00 83.44 100 LYS A CA 1
ATOM 795 C C . LYS A 1 100 ? -17.273 4.839 8.191 1.00 83.44 100 LYS A C 1
ATOM 797 O O . LYS A 1 100 ? -18.293 5.434 7.859 1.00 83.44 100 LYS A O 1
ATOM 802 N N . ALA A 1 101 ? -16.197 4.736 7.408 1.00 78.25 101 ALA A N 1
ATOM 803 C CA . ALA A 1 101 ? -16.126 5.254 6.040 1.00 78.25 101 ALA A CA 1
ATOM 804 C C . ALA A 1 101 ? -16.682 4.280 4.982 1.00 78.25 101 ALA A C 1
ATOM 806 O O . ALA A 1 101 ? -17.134 4.729 3.928 1.00 78.25 101 ALA A O 1
ATOM 807 N N . SER A 1 102 ? -16.626 2.968 5.247 1.00 67.25 102 SER A N 1
ATOM 808 C CA . SER A 1 102 ? -17.401 1.944 4.522 1.00 67.25 102 SER A CA 1
ATOM 809 C C . SER A 1 102 ? -18.875 2.023 4.897 1.00 67.25 102 SER A C 1
ATOM 811 O O . SER A 1 102 ? -19.703 1.318 4.274 1.00 67.25 102 SER A O 1
#

Sequence (102 aa):
MDANAMDAVYNQAILFFALFGTMFIVAFFITRKSANKFEHENPLEIRKAAAKKEKLVSTFLNVSTIKILGKDATLQELTRKLDRGAINTEEYKILEQTLKAS

Mean predicted aligned error: 13.83 Å